Protein AF-A0A944BVU1-F1 (afdb_monomer_lite)

Foldseek 3Di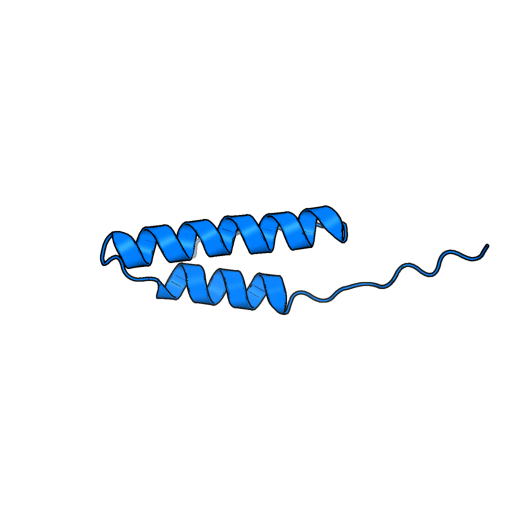:
DPPPPDDDDDDDDPVRLVVVLVVLVVVLVVCVVVVHDCVVSVVVSVCSVPPDDDDDDDDD

Structure (mmCIF, N/CA/C/O backbone):
data_AF-A0A944BVU1-F1
#
_entry.id   AF-A0A944BVU1-F1
#
loop_
_atom_site.group_PDB
_atom_site.id
_atom_site.type_symbol
_atom_site.label_atom_id
_atom_site.label_alt_id
_ato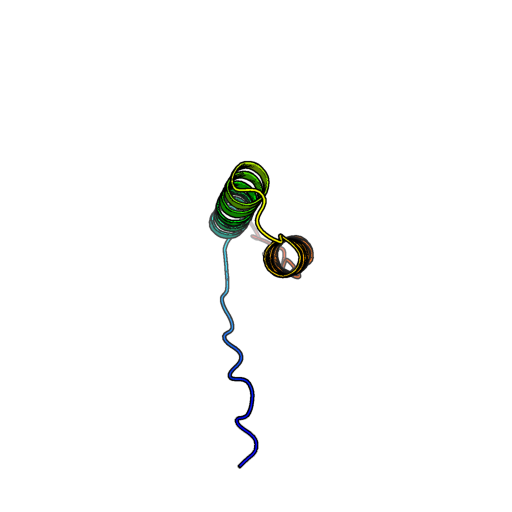m_site.label_comp_id
_atom_site.label_asym_id
_atom_site.label_entity_id
_atom_site.label_seq_id
_atom_site.pdbx_PDB_ins_code
_atom_site.Cartn_x
_atom_site.Cartn_y
_atom_site.Cartn_z
_atom_site.occupancy
_atom_site.B_iso_or_equiv
_atom_site.auth_seq_id
_atom_site.auth_comp_id
_atom_site.auth_asym_id
_atom_site.auth_atom_id
_atom_site.pdbx_PDB_model_num
ATOM 1 N N . MET A 1 1 ? -18.207 -24.973 -5.039 1.00 49.22 1 MET A N 1
ATOM 2 C CA . MET A 1 1 ? -17.196 -24.427 -5.974 1.00 49.22 1 MET A CA 1
ATOM 3 C C . MET A 1 1 ? -16.155 -23.675 -5.159 1.00 49.22 1 MET A C 1
ATOM 5 O O . MET A 1 1 ? -16.544 -22.787 -4.416 1.00 49.22 1 MET A O 1
ATOM 9 N N . LYS A 1 2 ? -14.864 -24.031 -5.232 1.00 51.53 2 LYS A N 1
ATOM 10 C CA . LYS A 1 2 ? -13.807 -23.171 -4.674 1.00 51.53 2 LYS A CA 1
ATOM 11 C C . LYS A 1 2 ? -13.685 -21.964 -5.603 1.00 51.53 2 LYS A C 1
ATOM 13 O O . LYS A 1 2 ? -13.280 -22.145 -6.750 1.00 51.53 2 LYS A O 1
ATOM 18 N N . VAL A 1 3 ? -14.081 -20.777 -5.147 1.00 65.75 3 VAL A N 1
ATOM 19 C CA . VAL A 1 3 ? -13.751 -19.532 -5.850 1.00 65.75 3 VAL A CA 1
ATOM 20 C C . VAL A 1 3 ? -12.228 -19.459 -5.841 1.00 65.75 3 VAL A C 1
ATOM 22 O O . VAL A 1 3 ? -11.617 -19.354 -4.783 1.00 65.75 3 VAL A O 1
ATOM 25 N N . LYS A 1 4 ? -11.596 -19.676 -6.997 1.00 71.75 4 LYS A N 1
ATOM 26 C CA . LYS A 1 4 ? -10.153 -19.474 -7.124 1.00 71.75 4 LYS A CA 1
ATOM 27 C C . LYS A 1 4 ? -9.910 -17.984 -6.939 1.00 71.75 4 LYS A C 1
ATOM 29 O O . LYS A 1 4 ? -10.477 -17.200 -7.696 1.00 71.75 4 LYS A O 1
ATOM 34 N N . ASP A 1 5 ? -9.065 -17.619 -5.981 1.00 79.81 5 ASP A N 1
ATOM 35 C CA . ASP A 1 5 ? -8.612 -16.240 -5.834 1.00 79.81 5 ASP A CA 1
ATOM 36 C C . ASP A 1 5 ? -8.034 -15.750 -7.163 1.00 79.81 5 ASP A C 1
ATOM 38 O O . ASP A 1 5 ? -7.053 -16.297 -7.685 1.00 79.81 5 ASP A O 1
ATOM 42 N N . VAL A 1 6 ? -8.678 -14.737 -7.739 1.00 88.88 6 VAL A N 1
ATOM 43 C CA . VAL A 1 6 ? -8.220 -14.102 -8.970 1.00 88.88 6 VAL A CA 1
ATOM 44 C C . VAL A 1 6 ? -7.048 -13.202 -8.604 1.00 88.88 6 VAL A C 1
ATOM 46 O O . VAL A 1 6 ? -7.181 -12.261 -7.827 1.00 88.88 6 VAL A O 1
ATOM 49 N N . LYS A 1 7 ? -5.870 -13.506 -9.150 1.00 87.56 7 LYS A N 1
ATOM 50 C CA . LYS A 1 7 ? -4.667 -12.692 -8.955 1.00 87.56 7 LYS A CA 1
ATOM 51 C C . LYS A 1 7 ? -4.491 -11.752 -10.139 1.00 87.56 7 LYS A C 1
ATOM 53 O O . LYS A 1 7 ? -4.396 -12.210 -11.276 1.00 87.56 7 LYS A O 1
ATOM 58 N N . HIS A 1 8 ? -4.367 -10.460 -9.860 1.00 88.38 8 HIS A N 1
ATOM 59 C CA . HIS A 1 8 ? -4.007 -9.449 -10.850 1.00 88.38 8 HIS A CA 1
ATOM 60 C C . HIS A 1 8 ? -2.500 -9.168 -10.797 1.00 88.38 8 HIS A C 1
ATOM 62 O O . HIS A 1 8 ? -1.894 -9.189 -9.725 1.00 88.38 8 HIS A O 1
ATOM 68 N N . LYS A 1 9 ? -1.886 -8.926 -11.960 1.00 90.25 9 LYS A N 1
ATOM 69 C CA . LYS A 1 9 ? -0.491 -8.481 -12.076 1.00 90.25 9 LYS A CA 1
ATOM 70 C C . LYS A 1 9 ? -0.479 -7.068 -12.643 1.00 90.25 9 LYS A C 1
ATOM 72 O O . LYS A 1 9 ? -1.099 -6.831 -13.674 1.00 90.25 9 LYS A O 1
ATOM 77 N N . VAL A 1 10 ? 0.245 -6.173 -11.982 1.00 91.31 10 VAL A N 1
ATOM 78 C CA . VAL A 1 10 ? 0.519 -4.811 -12.451 1.00 91.31 10 VAL A CA 1
ATOM 79 C C . VAL A 1 10 ? 2.026 -4.643 -12.596 1.00 91.31 10 VAL A C 1
ATOM 81 O O . VAL A 1 10 ? 2.796 -5.224 -11.829 1.00 91.31 10 VAL A O 1
ATOM 84 N N . THR A 1 11 ? 2.454 -3.900 -13.608 1.00 92.88 11 THR A N 1
ATOM 85 C CA . THR A 1 11 ? 3.844 -3.466 -13.768 1.00 92.88 11 THR A CA 1
ATOM 86 C C . THR A 1 11 ? 3.857 -1.969 -13.545 1.00 92.88 11 THR A C 1
ATOM 88 O O . THR A 1 11 ? 2.999 -1.284 -14.087 1.00 92.88 11 THR A O 1
ATOM 91 N N . LEU A 1 12 ? 4.779 -1.513 -12.706 1.00 93.31 12 LEU A N 1
ATOM 92 C CA . LEU A 1 12 ? 4.914 -0.120 -12.312 1.00 93.31 12 LEU A CA 1
ATOM 93 C C . LEU A 1 12 ? 6.327 0.322 -12.668 1.00 93.31 12 LEU A C 1
ATOM 95 O O . LEU A 1 12 ? 7.274 -0.446 -12.455 1.00 93.31 12 LEU A O 1
ATOM 99 N N . ASP A 1 13 ? 6.469 1.532 -13.190 1.00 92.38 13 ASP A N 1
ATOM 100 C CA . ASP A 1 13 ? 7.771 2.185 -13.226 1.00 92.38 13 ASP A CA 1
ATOM 101 C C . ASP A 1 13 ? 8.200 2.655 -11.819 1.00 92.38 13 ASP A C 1
ATOM 103 O O . ASP A 1 13 ? 7.473 2.523 -10.826 1.00 92.38 13 ASP A O 1
ATOM 107 N N . ASP A 1 14 ? 9.416 3.191 -11.711 1.00 91.31 14 ASP A N 1
ATOM 108 C CA . ASP A 1 14 ? 9.955 3.652 -10.431 1.00 91.31 14 ASP A CA 1
ATOM 109 C C . ASP A 1 14 ? 9.113 4.780 -9.803 1.00 91.31 14 ASP A C 1
ATOM 111 O O . ASP A 1 14 ? 9.080 4.917 -8.577 1.00 91.31 14 ASP A O 1
ATOM 115 N N . PHE A 1 15 ? 8.466 5.623 -10.612 1.00 94.62 15 PHE A N 1
ATOM 116 C CA . PHE A 1 15 ? 7.605 6.699 -10.130 1.00 94.62 15 PHE A CA 1
ATOM 117 C C . PHE A 1 15 ? 6.256 6.156 -9.651 1.00 94.62 15 PHE A C 1
ATOM 119 O O . PHE A 1 15 ? 5.861 6.451 -8.524 1.00 94.62 15 PHE A O 1
ATOM 126 N N . GLU A 1 16 ? 5.589 5.327 -10.451 1.00 96.69 16 GLU A N 1
ATOM 127 C CA . GLU A 1 16 ? 4.320 4.678 -10.124 1.00 96.69 16 GLU A CA 1
ATOM 128 C C . GLU A 1 16 ? 4.443 3.799 -8.873 1.00 96.69 16 GLU A C 1
ATOM 130 O O . GLU A 1 16 ? 3.551 3.804 -8.023 1.00 96.69 16 GLU A O 1
ATOM 135 N N . HIS A 1 17 ? 5.568 3.091 -8.705 1.00 95.56 17 HIS A N 1
ATOM 136 C CA . HIS A 1 17 ? 5.844 2.304 -7.500 1.00 95.56 17 HIS A CA 1
ATOM 137 C C . HIS A 1 17 ? 5.932 3.186 -6.251 1.00 95.56 17 HIS A C 1
ATOM 139 O O . HIS A 1 17 ? 5.244 2.916 -5.263 1.00 95.56 17 HIS A O 1
ATOM 145 N N . ARG A 1 18 ? 6.708 4.280 -6.300 1.00 95.75 18 ARG A N 1
ATOM 146 C CA . ARG A 1 18 ? 6.802 5.239 -5.183 1.00 95.75 18 ARG A CA 1
ATOM 147 C C . ARG A 1 18 ? 5.465 5.912 -4.891 1.00 95.75 18 ARG A C 1
ATOM 149 O O . ARG A 1 18 ? 5.120 6.084 -3.722 1.00 95.75 18 ARG A O 1
ATOM 156 N N . LEU A 1 19 ? 4.721 6.275 -5.935 1.00 98.06 19 LEU A N 1
ATOM 157 C CA . LEU A 1 19 ? 3.393 6.867 -5.814 1.00 98.06 19 LEU A CA 1
ATOM 158 C C . LEU A 1 19 ? 2.440 5.902 -5.102 1.00 98.06 19 LEU A C 1
ATOM 160 O O . LEU A 1 19 ? 1.795 6.291 -4.132 1.00 98.06 19 LEU A O 1
ATOM 164 N N . LEU A 1 20 ? 2.416 4.633 -5.517 1.00 97.31 20 LEU A N 1
ATOM 165 C CA . LEU A 1 20 ? 1.579 3.608 -4.903 1.00 97.31 20 LEU A CA 1
ATOM 166 C C . LEU A 1 20 ? 1.937 3.375 -3.427 1.00 97.31 20 LEU A C 1
ATOM 168 O O . LEU A 1 20 ? 1.035 3.321 -2.591 1.00 97.31 20 LEU A O 1
ATOM 172 N N . VAL A 1 21 ? 3.231 3.287 -3.088 1.00 97.31 21 VAL A N 1
ATOM 173 C CA . VAL A 1 21 ? 3.691 3.195 -1.687 1.00 97.31 21 VAL A CA 1
ATOM 174 C C . VAL A 1 21 ? 3.167 4.378 -0.869 1.00 97.31 21 VAL A C 1
ATOM 176 O O . VAL A 1 21 ? 2.624 4.180 0.219 1.00 97.31 21 VAL A O 1
ATOM 179 N N . GLY A 1 22 ? 3.276 5.598 -1.405 1.00 98.12 22 GLY A N 1
ATOM 180 C CA . GLY A 1 22 ? 2.759 6.807 -0.766 1.00 98.12 22 GLY A CA 1
ATOM 181 C C . GLY A 1 22 ? 1.248 6.755 -0.535 1.00 98.12 22 GLY A C 1
ATOM 182 O O . GLY A 1 22 ? 0.795 6.989 0.584 1.00 98.12 22 GLY A O 1
ATOM 183 N N . CYS A 1 23 ? 0.468 6.389 -1.556 1.00 98.12 23 CYS A N 1
ATOM 184 C CA . CYS A 1 23 ? -0.990 6.284 -1.460 1.00 98.12 23 CYS A CA 1
ATOM 185 C C . CYS A 1 23 ? -1.439 5.272 -0.395 1.00 98.12 23 CYS A C 1
ATOM 187 O O . CYS A 1 23 ? -2.317 5.576 0.414 1.00 98.12 23 CYS A O 1
ATOM 189 N N . VAL A 1 24 ? -0.827 4.084 -0.361 1.00 98.00 24 VAL A N 1
ATOM 190 C CA . VAL A 1 24 ? -1.178 3.046 0.623 1.00 98.00 24 VAL A CA 1
ATOM 191 C C . VAL A 1 24 ? -0.765 3.467 2.036 1.00 98.00 24 VAL A C 1
ATOM 193 O O . VAL A 1 24 ? -1.517 3.249 2.983 1.00 98.00 24 VAL A O 1
ATOM 196 N N . ASN A 1 25 ? 0.373 4.149 2.191 1.00 98.12 25 ASN A N 1
ATOM 197 C CA . ASN A 1 25 ? 0.785 4.686 3.487 1.00 98.12 25 ASN A CA 1
ATOM 198 C C . ASN A 1 25 ? -0.162 5.788 4.000 1.00 98.12 25 ASN A C 1
ATOM 200 O O . ASN A 1 25 ? -0.457 5.830 5.191 1.00 98.12 25 ASN A O 1
ATOM 204 N N . VAL A 1 26 ? -0.692 6.646 3.120 1.00 98.44 26 VAL A N 1
ATOM 205 C CA . VAL A 1 26 ? -1.732 7.621 3.499 1.00 98.44 26 VAL A CA 1
ATOM 206 C C . VAL A 1 26 ? -2.990 6.901 3.986 1.00 98.44 26 VAL A C 1
ATOM 208 O O . VAL A 1 26 ? -3.511 7.248 5.044 1.00 98.44 26 VAL A O 1
ATOM 211 N N . ALA A 1 27 ? -3.442 5.859 3.280 1.00 98.00 27 ALA A N 1
ATOM 212 C CA . ALA A 1 27 ? -4.589 5.060 3.715 1.00 98.00 27 ALA A CA 1
ATOM 213 C C . ALA A 1 27 ? -4.357 4.417 5.094 1.00 98.00 27 ALA A C 1
ATOM 215 O O . ALA A 1 27 ? -5.244 4.460 5.947 1.00 98.00 27 ALA A O 1
ATOM 216 N N . ARG A 1 28 ? -3.148 3.895 5.347 1.00 98.31 28 ARG A N 1
ATOM 217 C CA . ARG A 1 28 ? -2.745 3.372 6.660 1.00 98.31 28 ARG A CA 1
ATOM 218 C C . ARG A 1 28 ? -2.874 4.432 7.756 1.00 98.31 28 ARG A C 1
ATOM 220 O O . ARG A 1 28 ? -3.478 4.160 8.789 1.00 98.31 28 ARG A O 1
ATOM 227 N N . THR A 1 29 ? -2.344 5.636 7.532 1.00 98.38 29 THR A N 1
ATOM 228 C CA . THR A 1 29 ? -2.457 6.749 8.491 1.00 98.38 29 THR A CA 1
ATOM 229 C C . THR A 1 29 ? -3.918 7.096 8.769 1.00 98.38 29 THR A C 1
ATOM 231 O O . THR A 1 29 ? -4.304 7.196 9.929 1.00 98.38 29 THR A O 1
ATOM 234 N N . MET A 1 30 ? -4.758 7.173 7.733 1.00 98.31 30 MET A N 1
ATOM 235 C CA . MET A 1 30 ? -6.194 7.427 7.901 1.00 98.31 30 MET A CA 1
ATOM 236 C C . MET A 1 30 ? -6.889 6.340 8.735 1.00 98.31 30 MET A C 1
ATOM 238 O O . MET A 1 30 ? -7.808 6.639 9.495 1.00 98.31 30 MET A O 1
ATOM 242 N N . TYR A 1 31 ? -6.482 5.076 8.593 1.00 98.38 31 TYR A N 1
ATOM 243 C CA . TYR A 1 31 ? -7.051 3.973 9.372 1.00 98.38 31 TYR A CA 1
ATOM 244 C C . TYR A 1 31 ? -6.644 4.072 10.844 1.00 98.38 31 TYR A C 1
ATOM 246 O O . TYR A 1 31 ? -7.501 3.913 11.712 1.00 98.38 31 TYR A O 1
ATOM 254 N N . LEU A 1 32 ? -5.383 4.420 11.121 1.00 98.19 32 LEU A N 1
ATOM 255 C CA . LEU A 1 32 ? -4.907 4.680 12.482 1.00 98.19 32 LEU A CA 1
ATOM 256 C C . LEU A 1 32 ? -5.679 5.825 13.145 1.00 98.19 32 LEU A C 1
ATOM 258 O O . LEU A 1 32 ? -6.158 5.665 14.264 1.00 98.19 32 LEU A O 1
ATOM 262 N N . GLU A 1 33 ? -5.860 6.949 12.446 1.00 98.50 33 GLU A N 1
ATOM 263 C CA . GLU A 1 33 ? -6.629 8.100 12.946 1.00 98.50 33 GLU A CA 1
ATOM 264 C C . GLU A 1 33 ? -8.084 7.733 13.274 1.00 98.50 33 GLU A C 1
ATOM 266 O O . GLU A 1 33 ? -8.674 8.251 14.221 1.00 98.50 33 GLU A O 1
ATOM 271 N N . GLN A 1 34 ? -8.659 6.801 12.513 1.00 98.12 34 GLN A N 1
ATOM 272 C CA . GLN A 1 34 ? -10.025 6.314 12.699 1.00 98.12 34 GLN A CA 1
ATOM 273 C C . GLN A 1 34 ? -10.129 5.145 13.693 1.00 98.12 34 GLN A C 1
ATOM 275 O O . GLN A 1 34 ? -11.220 4.598 13.847 1.00 98.12 34 GLN A O 1
ATOM 280 N N . ASN A 1 35 ? -9.034 4.748 14.358 1.00 97.75 35 ASN A N 1
ATOM 281 C CA . ASN A 1 35 ? -8.956 3.551 15.209 1.00 97.75 35 ASN A CA 1
ATOM 282 C C . ASN A 1 35 ? -9.468 2.275 14.508 1.00 97.75 35 ASN A C 1
ATOM 284 O O . ASN A 1 35 ? -10.129 1.430 15.114 1.00 97.75 35 ASN A O 1
ATOM 288 N N . LYS A 1 36 ? -9.190 2.144 13.206 1.00 98.12 36 LYS A N 1
ATOM 289 C CA . LYS A 1 36 ? -9.523 0.962 12.404 1.00 98.12 36 LYS A CA 1
ATOM 290 C C . LYS A 1 36 ? -8.354 -0.031 12.394 1.00 98.12 36 LYS A C 1
ATOM 292 O O . LYS A 1 36 ? -7.203 0.401 12.446 1.00 98.12 36 LYS A O 1
ATOM 297 N N . PRO A 1 37 ? -8.621 -1.344 12.272 1.00 98.06 37 PRO A N 1
ATOM 298 C CA . PRO A 1 37 ? -7.572 -2.341 12.064 1.00 98.06 37 PRO A CA 1
ATOM 299 C C . PRO A 1 37 ? -6.732 -2.018 10.824 1.00 98.06 37 PRO A C 1
ATOM 301 O O . PRO A 1 37 ? -7.292 -1.674 9.785 1.00 98.06 37 PRO A O 1
ATOM 304 N N . THR A 1 38 ? -5.407 -2.142 10.918 1.00 98.25 38 THR A N 1
ATOM 305 C CA . THR A 1 38 ? -4.480 -1.838 9.811 1.00 98.25 38 THR A CA 1
ATOM 306 C C . THR A 1 38 ? -3.816 -3.064 9.202 1.00 98.25 38 THR A C 1
ATOM 308 O O . THR A 1 38 ? -3.126 -2.904 8.202 1.00 98.25 38 THR A O 1
ATOM 311 N N . GLU A 1 39 ? -4.042 -4.263 9.747 1.00 98.06 39 GLU A N 1
ATOM 312 C CA . GLU A 1 39 ? -3.343 -5.505 9.371 1.00 98.06 39 GLU A CA 1
ATOM 313 C C . GLU A 1 39 ? -3.339 -5.742 7.852 1.00 98.06 39 GLU A C 1
ATOM 315 O O . GLU A 1 39 ? -2.279 -5.913 7.255 1.00 98.06 39 GLU A O 1
ATOM 320 N N . ASP A 1 40 ? -4.497 -5.620 7.196 1.00 97.12 40 ASP A N 1
ATOM 321 C CA . ASP A 1 40 ? -4.608 -5.809 5.743 1.00 97.12 40 ASP A CA 1
ATOM 322 C C . ASP A 1 40 ? -3.834 -4.752 4.932 1.00 97.12 40 ASP A C 1
ATOM 324 O O . ASP A 1 40 ? -3.249 -5.043 3.883 1.00 97.12 40 ASP A O 1
ATOM 328 N N . VAL A 1 41 ? -3.831 -3.500 5.403 1.00 97.62 41 VAL A N 1
ATOM 329 C CA . VAL A 1 41 ? -3.128 -2.388 4.744 1.00 97.62 41 VAL A CA 1
ATOM 330 C C . VAL A 1 41 ? -1.620 -2.506 4.971 1.00 97.62 41 VAL A C 1
ATOM 332 O O . VAL A 1 41 ? -0.842 -2.237 4.055 1.00 97.62 41 VAL A O 1
ATOM 335 N N . ASP A 1 42 ? -1.212 -2.956 6.156 1.00 98.00 42 ASP A N 1
ATOM 336 C CA . ASP A 1 42 ? 0.176 -3.225 6.527 1.00 98.00 42 ASP A CA 1
ATOM 337 C C . ASP A 1 42 ? 0.761 -4.351 5.665 1.00 98.00 42 ASP A C 1
ATOM 339 O O . ASP A 1 42 ? 1.826 -4.183 5.061 1.00 98.00 42 ASP A O 1
ATOM 343 N N . ASP A 1 43 ? 0.028 -5.455 5.513 1.00 97.88 43 ASP A N 1
ATOM 344 C CA . ASP A 1 43 ? 0.416 -6.584 4.665 1.00 97.88 43 ASP A CA 1
ATOM 345 C C . ASP A 1 43 ? 0.518 -6.188 3.186 1.00 97.88 43 ASP A C 1
ATOM 347 O O . ASP A 1 43 ? 1.443 -6.603 2.470 1.00 97.88 43 ASP A O 1
ATOM 351 N N . LEU A 1 44 ? -0.413 -5.356 2.707 1.00 96.50 44 LEU A N 1
ATOM 352 C CA . LEU A 1 44 ? -0.375 -4.835 1.344 1.00 96.50 44 LEU A CA 1
ATOM 353 C C . LEU A 1 44 ? 0.830 -3.912 1.132 1.00 96.50 44 LEU A C 1
ATOM 355 O O . LEU A 1 44 ? 1.552 -4.066 0.142 1.00 96.50 44 LEU A O 1
ATOM 359 N N . LEU A 1 45 ? 1.078 -2.987 2.061 1.00 97.44 45 LEU A N 1
ATOM 360 C CA . LEU A 1 45 ? 2.211 -2.068 2.007 1.00 97.44 45 LEU A CA 1
ATOM 361 C C . LEU A 1 45 ? 3.539 -2.836 2.021 1.00 97.44 45 LEU A C 1
ATOM 363 O O . LEU A 1 45 ? 4.411 -2.578 1.186 1.00 97.44 45 LEU A O 1
ATOM 367 N N . PHE A 1 46 ? 3.668 -3.839 2.895 1.00 97.69 46 PHE A N 1
ATOM 368 C CA . PHE A 1 46 ? 4.835 -4.717 2.945 1.00 97.69 46 PHE A CA 1
ATOM 369 C C . PHE A 1 46 ? 5.053 -5.448 1.614 1.00 97.69 46 PHE A C 1
ATOM 371 O O . PHE A 1 46 ? 6.171 -5.465 1.088 1.00 97.69 46 PHE A O 1
ATOM 378 N N . LYS A 1 47 ? 3.984 -5.995 1.018 1.00 95.06 47 LYS A N 1
ATOM 379 C CA . LYS A 1 47 ? 4.043 -6.671 -0.286 1.00 95.06 47 LYS A CA 1
ATOM 380 C C . LYS A 1 47 ? 4.500 -5.736 -1.408 1.00 95.06 47 LYS A C 1
ATOM 382 O O . LYS A 1 47 ? 5.307 -6.155 -2.235 1.00 95.06 47 LYS A O 1
ATOM 387 N N . ILE A 1 48 ? 4.016 -4.493 -1.441 1.00 95.25 48 ILE A N 1
ATOM 388 C CA . ILE A 1 48 ? 4.395 -3.506 -2.464 1.00 95.25 48 ILE A CA 1
ATOM 389 C C . ILE A 1 48 ? 5.867 -3.109 -2.307 1.00 95.25 48 ILE A C 1
ATOM 391 O O . ILE A 1 48 ? 6.607 -3.109 -3.290 1.00 95.25 48 ILE A O 1
ATOM 395 N N . ILE A 1 49 ? 6.321 -2.828 -1.081 1.00 94.00 49 ILE A N 1
ATOM 396 C CA . ILE A 1 49 ? 7.710 -2.424 -0.805 1.00 94.00 49 ILE A CA 1
ATOM 397 C C . ILE A 1 49 ? 8.698 -3.550 -1.135 1.00 94.00 49 ILE A C 1
ATOM 399 O O . ILE A 1 49 ? 9.796 -3.291 -1.623 1.00 94.00 49 ILE A O 1
ATOM 403 N N . LYS A 1 50 ? 8.319 -4.807 -0.878 1.00 93.56 50 LYS A N 1
ATOM 404 C CA . LYS A 1 50 ? 9.144 -5.986 -1.177 1.00 93.56 50 LYS A CA 1
ATOM 405 C C . LYS A 1 50 ? 8.979 -6.509 -2.603 1.00 93.56 50 LYS A C 1
ATOM 407 O O . LYS A 1 50 ? 9.625 -7.500 -2.947 1.00 93.56 50 LYS A O 1
ATOM 412 N N . ALA A 1 51 ? 8.134 -5.883 -3.4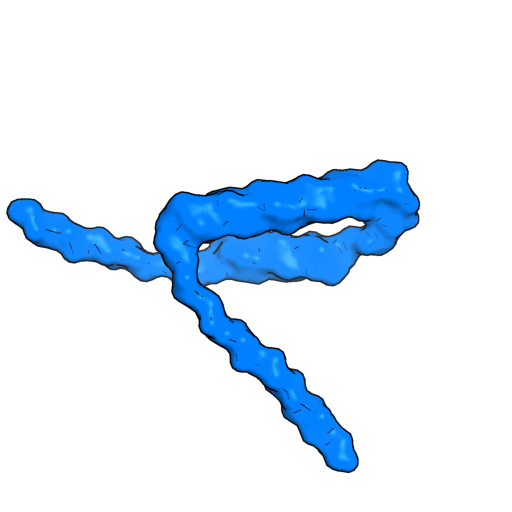22 1.00 92.56 51 ALA A N 1
ATOM 413 C CA . ALA A 1 51 ? 7.947 -6.306 -4.799 1.00 92.56 51 ALA A CA 1
ATOM 414 C C . ALA A 1 51 ? 9.290 -6.250 -5.554 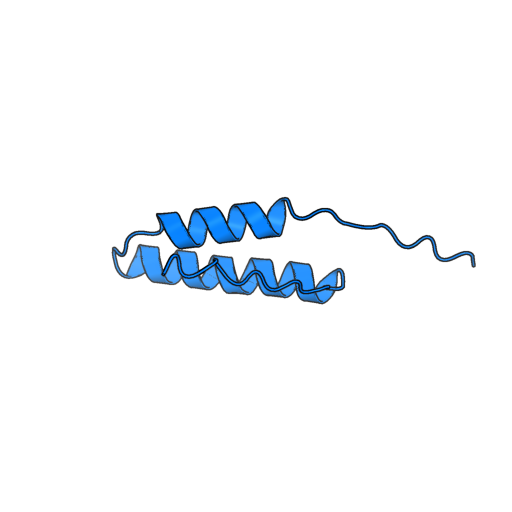1.00 92.56 51 ALA A C 1
ATOM 416 O O . ALA A 1 51 ? 10.045 -5.286 -5.407 1.00 92.56 51 ALA A O 1
ATOM 417 N N . PRO A 1 52 ? 9.625 -7.283 -6.346 1.00 87.31 52 PRO A N 1
ATOM 418 C CA . PRO A 1 52 ? 10.895 -7.325 -7.053 1.00 87.31 52 PRO A CA 1
ATOM 419 C C . PRO A 1 52 ? 10.970 -6.191 -8.080 1.00 87.31 52 PRO A C 1
ATOM 421 O O . PRO A 1 52 ? 10.085 -6.059 -8.926 1.00 87.31 52 PRO A O 1
ATOM 424 N N . SER A 1 53 ? 12.052 -5.414 -8.046 1.00 82.12 53 SER A N 1
ATOM 425 C CA . SER A 1 53 ? 12.365 -4.436 -9.086 1.00 82.12 53 SER A CA 1
ATOM 426 C C . SER A 1 53 ? 13.284 -5.059 -10.136 1.00 82.12 53 SER A C 1
ATOM 428 O O . SER A 1 53 ? 14.231 -5.786 -9.823 1.00 82.12 53 SER A O 1
ATOM 430 N N . LYS A 1 54 ? 13.009 -4.786 -11.413 1.00 76.50 54 LYS A N 1
ATOM 431 C CA . LYS A 1 54 ? 13.894 -5.166 -12.516 1.00 76.50 54 LYS A CA 1
ATOM 432 C C . LYS A 1 54 ? 14.606 -3.909 -12.989 1.00 76.50 54 LYS A C 1
ATOM 434 O O . LYS A 1 54 ? 14.004 -3.080 -13.660 1.00 76.50 54 LYS A O 1
ATOM 439 N N . LYS A 1 55 ? 15.889 -3.765 -12.644 1.00 66.06 55 LYS A N 1
ATOM 440 C CA . LYS A 1 55 ? 16.712 -2.668 -13.166 1.00 66.06 55 LYS A CA 1
ATOM 441 C C . LYS A 1 55 ? 16.814 -2.815 -14.683 1.00 66.06 55 LYS A C 1
ATOM 443 O O . LYS A 1 55 ? 17.383 -3.792 -15.172 1.00 66.06 55 LYS A O 1
ATOM 448 N N . VAL A 1 56 ? 16.252 -1.866 -15.423 1.00 65.31 56 VAL A N 1
ATOM 449 C CA . VAL A 1 56 ? 16.446 -1.790 -16.870 1.00 65.31 56 VAL A CA 1
ATOM 450 C C . VAL A 1 56 ? 17.817 -1.160 -17.103 1.00 65.31 56 VAL A C 1
ATOM 452 O O . VAL A 1 56 ? 18.052 -0.010 -16.748 1.00 65.31 56 VAL A O 1
ATOM 455 N N . SER A 1 57 ? 18.753 -1.935 -17.650 1.00 54.62 57 SER A N 1
ATOM 456 C CA . SER A 1 57 ? 20.014 -1.397 -18.160 1.00 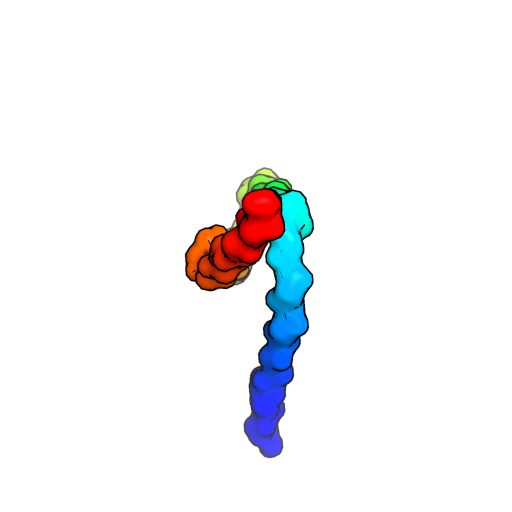54.62 57 SER A CA 1
ATOM 457 C C . SER A 1 57 ? 19.705 -0.630 -19.443 1.00 54.62 57 SER A C 1
ATOM 459 O O . SER A 1 5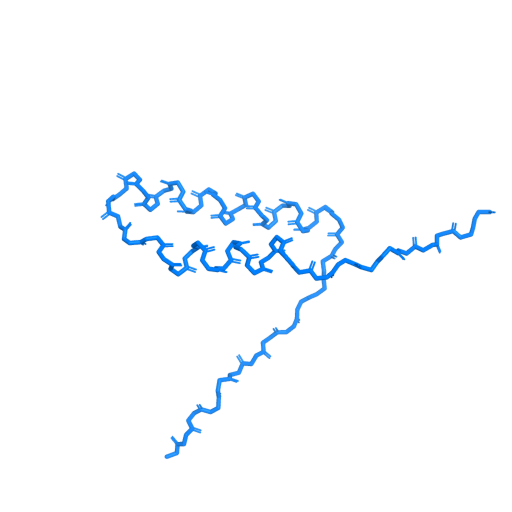7 ? 19.350 -1.232 -20.454 1.00 54.62 57 SER A O 1
ATOM 461 N N . VAL A 1 58 ? 19.825 0.695 -19.400 1.00 58.81 58 VAL A N 1
ATOM 462 C CA . VAL A 1 58 ? 19.877 1.515 -20.612 1.00 58.81 58 VAL A CA 1
ATOM 463 C C . VAL A 1 58 ? 21.337 1.509 -21.065 1.00 58.81 58 VAL A C 1
ATOM 465 O O . VAL A 1 58 ? 22.196 2.042 -20.365 1.00 58.81 58 VAL A O 1
ATOM 468 N N . ARG A 1 59 ? 21.651 0.842 -22.184 1.00 52.25 59 ARG A N 1
ATOM 469 C CA . ARG A 1 59 ? 22.928 1.075 -22.877 1.00 52.25 59 ARG A CA 1
ATOM 470 C C . ARG A 1 59 ? 22.813 2.441 -23.546 1.00 52.25 59 ARG A C 1
ATOM 472 O O . ARG A 1 59 ? 21.973 2.594 -24.430 1.00 52.25 59 ARG A O 1
ATOM 479 N N . VAL A 1 60 ? 23.599 3.399 -23.066 1.00 57.50 60 VAL A N 1
ATOM 480 C CA . VAL A 1 60 ? 23.832 4.694 -23.721 1.00 57.50 60 VAL A CA 1
ATOM 481 C C . VAL A 1 60 ? 25.034 4.552 -24.639 1.00 57.50 60 VAL A C 1
ATOM 483 O O . VAL A 1 60 ? 25.992 3.865 -24.213 1.00 57.50 60 VAL A O 1
#

Secondary structure (DSSP, 8-state):
---PPPPP-----HHHHHHHHHHHHHHHHHHHHTT---HHHHHHHHHHHTSPP-------

Sequence (60 aa):
MKVKDVKHKVTLDDFEHRLLVGCVNVARTMYLEQNKPTEDVDDLLFKIIKAPSKKVSVRV

pLDDT: mean 88.83, std 14.29, range [49.22, 98.5]

Radius of gyration: 15.33 Å; chains: 1; bounding box: 41×32×39 Å